Protein AF-A0A7K2XDW1-F1 (afdb_monomer)

Secondary structure (DSSP, 8-state):
-HHHHHHHHHHHHHHHHHH-PPP------------TTSSS-HHHHHHHHHHHHHHHHTT----HHHHHHHHHHHHSS--STTS-S--EEEETTTTEEEEE--SSPPS--------GGGPPP-TTSSPPPPGGG--HHHHHHHHHHHHHHHHHHHHT-HHHHHTT-

Nearest PDB structures (foldseek):
  5was-assembly1_A-2  TM=6.051E-01  e=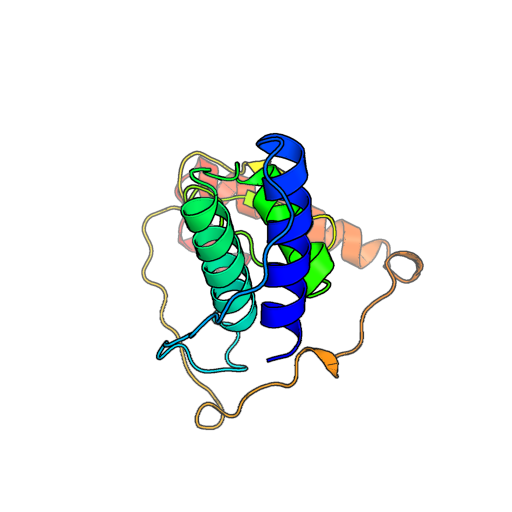1.464E+00  Corynebacterium glutamicum
  5wat-assembly1_B  TM=5.173E-01  e=1.464E+00  Corynebacterium glutamicum

Sequence (165 aa):
RTKAAGAAALAVAECARRTGRPACGGEVRLTGDIPVGLGMGSSTSDVLATLRAVADAYGLRLDPATTARLAVRAETASDPLMLDGRPVLFAQREGRVLETLGPALPPLTVVGCALDGGAPVDTLSLPVRDPEDADEADVRAGERLRALLRRAVATGDARLLGAVA

Radius of gyration: 18.28 Å; Cα contacts (8 Å, |Δi|>4): 185; chains: 1; bounding box: 45×36×48 Å

Foldseek 3Di:
DQLLVQLLQLLLVVLCVVLVNDRDDDDDDDDDDDDAQQPPQPSQVSSLVSSQVNQVVSVHDDQQQRSLQSSCVSPQFHDSPSDDQFDFDDPRNRSDTPDRLDRHAQDDDDDDDCPPVNDGDPPVPDDDDDPVNDDVVNVVVVVVLSVLCSVCRVVSPPPSNVVSD

Structure (mmCIF, N/CA/C/O backbone):
data_AF-A0A7K2XDW1-F1
#
_entry.id   AF-A0A7K2XDW1-F1
#
loop_
_atom_site.group_PDB
_atom_site.id
_atom_site.type_symbol
_atom_site.label_atom_id
_atom_site.label_alt_id
_atom_site.label_comp_id
_atom_site.label_asym_id
_atom_site.label_entity_id
_atom_site.label_seq_id
_atom_site.pdbx_PDB_ins_code
_atom_site.Cartn_x
_atom_site.Cartn_y
_atom_site.Cartn_z
_atom_site.occupancy
_atom_site.B_iso_or_equiv
_atom_site.auth_seq_id
_atom_site.auth_comp_id
_atom_site.auth_asym_id
_atom_site.auth_atom_id
_atom_site.pdbx_PDB_model_num
ATOM 1 N N . ARG A 1 1 ? 5.418 -1.031 17.465 1.00 66.69 1 ARG A N 1
ATOM 2 C CA . ARG A 1 1 ? 4.009 -1.116 16.987 1.00 66.69 1 ARG A CA 1
ATOM 3 C C . ARG A 1 1 ? 3.231 0.200 17.188 1.00 66.69 1 ARG A C 1
ATOM 5 O O . ARG A 1 1 ? 2.021 0.188 17.365 1.00 66.69 1 ARG A O 1
ATOM 12 N N . THR A 1 2 ? 3.898 1.352 17.100 1.00 82.56 2 THR A N 1
ATOM 13 C CA . THR A 1 2 ? 3.284 2.678 17.301 1.00 82.56 2 THR A CA 1
ATOM 14 C C . THR A 1 2 ? 2.354 3.067 16.149 1.00 82.56 2 THR A C 1
ATOM 16 O O . THR A 1 2 ? 1.290 3.628 16.381 1.00 82.56 2 THR A O 1
ATOM 19 N N . LYS A 1 3 ? 2.712 2.685 14.914 1.00 89.44 3 LYS A N 1
ATOM 20 C CA . LYS A 1 3 ? 1.930 2.944 13.694 1.00 89.44 3 LYS A CA 1
ATOM 21 C C . LYS A 1 3 ? 0.527 2.332 13.747 1.00 89.44 3 LYS A C 1
ATOM 23 O O . LYS A 1 3 ? -0.447 3.025 13.490 1.00 89.44 3 LYS A O 1
ATOM 28 N N . ALA A 1 4 ? 0.413 1.066 14.157 1.00 92.31 4 ALA A N 1
ATOM 29 C CA . ALA A 1 4 ? -0.875 0.389 14.319 1.00 92.31 4 ALA A CA 1
ATOM 30 C C . ALA A 1 4 ? -1.750 1.061 15.390 1.00 92.31 4 ALA A C 1
ATOM 32 O O . ALA A 1 4 ? -2.927 1.308 15.158 1.00 92.31 4 ALA A O 1
ATOM 33 N N . ALA A 1 5 ? -1.174 1.443 16.534 1.00 93.25 5 ALA A N 1
ATOM 34 C CA . ALA A 1 5 ? -1.911 2.191 17.554 1.00 93.25 5 ALA A CA 1
ATOM 35 C C . ALA A 1 5 ? -2.405 3.555 17.027 1.00 93.25 5 ALA A C 1
ATOM 37 O O . ALA A 1 5 ? -3.559 3.922 17.246 1.00 93.25 5 ALA A O 1
ATOM 38 N N . GLY A 1 6 ? -1.565 4.273 16.271 1.00 95.50 6 GLY A N 1
ATOM 39 C CA . GLY A 1 6 ? -1.954 5.505 15.581 1.00 95.50 6 GLY A CA 1
ATOM 40 C C . GLY A 1 6 ? -3.082 5.279 14.570 1.00 95.50 6 GLY A C 1
ATOM 41 O O . GLY A 1 6 ? -4.071 6.009 14.575 1.00 95.50 6 GLY A O 1
ATOM 42 N N . ALA A 1 7 ? -2.985 4.224 13.758 1.00 97.31 7 ALA A N 1
ATOM 43 C CA . ALA A 1 7 ? -4.026 3.825 12.816 1.00 97.31 7 ALA A CA 1
ATOM 44 C C . ALA A 1 7 ? -5.352 3.518 13.527 1.00 97.31 7 ALA A C 1
ATOM 46 O O . ALA A 1 7 ? -6.401 3.980 13.082 1.00 97.31 7 ALA A O 1
ATOM 47 N N . ALA A 1 8 ? -5.313 2.808 14.659 1.00 97.44 8 ALA A N 1
ATOM 48 C CA . ALA A 1 8 ? -6.499 2.511 15.454 1.00 97.44 8 ALA A CA 1
ATOM 49 C C . ALA A 1 8 ? -7.179 3.794 15.951 1.00 97.44 8 ALA A C 1
ATOM 51 O O . ALA A 1 8 ? -8.374 3.974 15.732 1.00 97.44 8 ALA A O 1
ATOM 52 N N . ALA A 1 9 ? -6.420 4.719 16.547 1.00 97.06 9 ALA A N 1
ATOM 53 C CA . ALA A 1 9 ? -6.958 5.991 17.030 1.00 97.06 9 ALA A CA 1
ATOM 54 C C . ALA A 1 9 ? -7.592 6.820 15.897 1.00 97.06 9 ALA A C 1
ATOM 56 O O . ALA A 1 9 ? -8.691 7.360 16.046 1.00 97.06 9 ALA A O 1
ATOM 57 N N . LEU A 1 10 ? -6.927 6.874 14.740 1.00 98.00 10 LEU A N 1
ATOM 58 C CA . LEU A 1 10 ? -7.426 7.559 13.549 1.00 98.00 10 LEU A CA 1
ATOM 59 C C . LEU A 1 10 ? -8.709 6.919 13.000 1.00 98.00 10 LEU A C 1
ATOM 61 O O . LEU A 1 10 ? -9.646 7.638 12.647 1.00 98.00 10 LEU A O 1
ATOM 65 N N . ALA A 1 11 ? -8.772 5.587 12.950 1.00 98.00 11 ALA A N 1
ATOM 66 C CA . ALA A 1 11 ? -9.958 4.862 12.508 1.00 98.00 11 ALA A CA 1
ATOM 67 C C . ALA A 1 11 ? -11.129 5.020 13.482 1.00 98.00 11 ALA A C 1
ATOM 69 O O . ALA A 1 11 ? -12.246 5.236 13.021 1.00 98.00 11 ALA A O 1
ATOM 70 N N . VAL A 1 12 ? -10.891 4.976 14.799 1.00 98.25 12 VAL A N 1
ATOM 71 C CA . VAL A 1 12 ? -11.932 5.203 15.815 1.00 98.25 12 VAL A CA 1
ATOM 72 C C . VAL A 1 12 ? -12.543 6.587 15.626 1.00 98.25 12 VAL A C 1
ATOM 74 O O . VAL A 1 12 ? -13.762 6.705 15.530 1.00 98.25 12 VAL A O 1
ATOM 77 N N . ALA A 1 13 ? -11.709 7.625 15.505 1.00 98.06 13 ALA A N 1
ATOM 78 C CA . ALA A 1 13 ? -12.182 8.991 15.303 1.00 98.06 13 ALA A CA 1
ATOM 79 C C . ALA A 1 13 ? -13.019 9.130 14.019 1.00 98.06 13 ALA A C 1
ATOM 81 O O . ALA A 1 13 ? -14.105 9.713 14.043 1.00 98.06 13 ALA A O 1
ATOM 82 N N . GLU A 1 14 ? -12.550 8.565 12.903 1.00 98.12 14 GLU A N 1
ATOM 83 C CA . GLU A 1 14 ? -13.264 8.638 11.625 1.00 98.12 14 GLU A CA 1
ATOM 84 C C . GLU A 1 14 ? -14.575 7.834 11.636 1.00 98.12 14 GLU A C 1
ATOM 86 O O . GLU A 1 14 ? -15.601 8.312 11.145 1.00 98.12 14 GLU A O 1
ATOM 91 N N . CYS A 1 15 ? -14.578 6.634 12.218 1.00 98.06 15 CYS A N 1
ATOM 92 C CA . CYS A 1 15 ? -15.752 5.762 12.247 1.00 98.06 15 CYS A CA 1
ATOM 93 C C . CYS A 1 15 ? -16.817 6.256 13.234 1.00 98.06 15 CYS A C 1
ATOM 95 O O . CYS A 1 15 ? -18.002 6.264 12.892 1.00 98.06 15 CYS A O 1
ATOM 97 N N . ALA A 1 16 ? -16.416 6.738 14.414 1.00 97.88 16 ALA A N 1
ATOM 98 C CA . ALA A 1 16 ? -17.316 7.385 15.369 1.00 97.88 16 ALA A CA 1
ATOM 99 C C . ALA A 1 16 ? -18.027 8.581 14.721 1.00 97.88 16 ALA A C 1
ATOM 101 O O . ALA A 1 16 ? -19.254 8.670 14.737 1.00 97.88 16 ALA A O 1
ATOM 102 N N . ARG A 1 17 ? -17.268 9.442 14.027 1.00 97.56 17 ARG A N 1
ATOM 103 C CA . ARG A 1 17 ? -17.812 10.589 13.290 1.00 97.56 17 ARG A CA 1
ATOM 104 C C . ARG A 1 17 ? -18.807 10.179 12.197 1.00 97.56 17 ARG A C 1
ATOM 106 O O . ARG A 1 17 ? -19.839 10.825 12.058 1.00 97.56 17 ARG A O 1
ATOM 113 N N . ARG A 1 18 ? -18.515 9.133 11.410 1.00 97.38 18 ARG A N 1
ATOM 114 C CA . ARG A 1 18 ? -19.402 8.664 10.321 1.00 97.38 18 ARG A CA 1
ATOM 115 C C . ARG A 1 18 ? -20.674 7.982 10.822 1.00 97.38 18 ARG A C 1
ATOM 117 O O . ARG A 1 18 ? -21.704 8.091 10.169 1.00 97.38 18 ARG A O 1
ATOM 124 N N . THR A 1 19 ? -20.596 7.260 11.938 1.00 97.12 19 THR A N 1
ATOM 125 C CA . THR A 1 19 ? -21.731 6.494 12.483 1.00 97.12 19 THR A CA 1
ATOM 126 C C . THR A 1 19 ? -22.564 7.265 13.504 1.00 97.12 19 THR A C 1
ATOM 128 O O . THR A 1 19 ? -23.658 6.824 13.837 1.00 97.12 19 THR A O 1
ATOM 131 N N . GLY A 1 20 ? -22.046 8.369 14.055 1.00 96.94 20 GLY A N 1
ATOM 132 C CA . GLY A 1 20 ? -22.648 9.059 15.202 1.00 96.94 20 GLY A CA 1
ATOM 133 C C . GLY A 1 20 ? -22.533 8.283 16.522 1.00 96.94 20 GLY A C 1
ATOM 134 O O . GLY A 1 20 ? -23.065 8.720 17.540 1.00 96.94 20 GLY A O 1
ATOM 135 N N . ARG A 1 21 ? -21.845 7.133 16.526 1.00 96.25 21 ARG A N 1
ATOM 136 C CA . ARG A 1 21 ? -21.566 6.347 17.733 1.00 96.25 21 ARG A CA 1
ATOM 137 C C . ARG A 1 21 ? -20.396 6.978 18.496 1.00 96.25 21 ARG A C 1
ATOM 139 O O . ARG A 1 21 ? -19.509 7.557 17.868 1.00 96.25 21 ARG A O 1
ATOM 146 N N . PRO A 1 22 ? -20.337 6.847 19.832 1.00 95.19 22 PRO A N 1
ATOM 147 C CA . PRO A 1 22 ? -19.215 7.366 20.604 1.00 95.19 22 PRO A CA 1
ATOM 148 C C . PRO A 1 22 ? -17.887 6.709 20.197 1.00 95.19 22 PRO A C 1
ATOM 150 O O . PRO A 1 22 ? -17.840 5.547 19.776 1.00 95.19 22 PRO A O 1
ATOM 153 N N . ALA A 1 23 ? -16.792 7.455 20.349 1.00 95.69 23 ALA A N 1
ATOM 154 C CA . ALA A 1 23 ? -15.451 6.890 20.278 1.00 95.69 23 ALA A CA 1
ATOM 155 C C . ALA A 1 23 ? -15.276 5.863 21.409 1.00 95.69 23 ALA A C 1
ATOM 157 O O . ALA A 1 23 ? -15.577 6.163 22.565 1.00 95.69 23 ALA A O 1
ATOM 158 N N . CYS A 1 24 ? -14.801 4.662 21.085 1.00 90.19 24 CYS A N 1
ATOM 159 C CA . CYS A 1 24 ? -14.545 3.612 22.063 1.00 90.19 24 CYS A CA 1
ATOM 160 C C . CYS A 1 24 ? -13.095 3.127 21.994 1.00 90.19 24 CYS A C 1
ATOM 162 O O . CYS A 1 24 ? -12.468 3.129 20.935 1.00 90.19 24 CYS A O 1
ATOM 164 N N . GLY A 1 25 ? -12.567 2.711 23.146 1.00 90.50 25 GLY A N 1
ATOM 165 C CA . GLY A 1 25 ? -11.305 1.981 23.216 1.00 90.50 25 GLY A CA 1
ATOM 166 C C . GLY A 1 25 ? -11.474 0.515 22.811 1.00 90.50 25 GLY A C 1
ATOM 167 O O . GLY A 1 25 ? -12.581 0.046 22.551 1.00 90.50 25 GLY A O 1
ATOM 168 N N . GLY A 1 26 ? -10.365 -0.215 22.789 1.00 89.88 26 GLY A N 1
ATOM 169 C CA . GLY A 1 26 ? -10.349 -1.645 22.508 1.00 89.88 26 GLY A CA 1
ATOM 170 C C . GLY A 1 26 ? -8.928 -2.190 22.447 1.00 89.88 26 GLY A C 1
ATOM 171 O O . GLY A 1 26 ? -7.958 -1.438 22.555 1.00 89.88 26 GLY A O 1
ATOM 172 N N . GLU A 1 27 ? -8.817 -3.500 22.255 1.00 92.50 27 GLU A N 1
ATOM 173 C CA . GLU A 1 27 ? -7.547 -4.183 22.030 1.00 92.50 27 GLU A CA 1
ATOM 174 C C . GLU A 1 27 ? -7.462 -4.635 20.568 1.00 92.50 27 GLU A C 1
ATOM 176 O O . GLU A 1 27 ? -8.371 -5.288 20.056 1.00 92.50 27 GLU A O 1
ATOM 181 N N . VAL A 1 28 ? -6.362 -4.292 19.894 1.00 91.12 28 VAL A N 1
ATOM 182 C CA . VAL A 1 28 ? -6.055 -4.781 18.545 1.00 91.12 28 VAL A CA 1
ATOM 183 C C . VAL A 1 28 ? -4.904 -5.771 18.644 1.00 91.12 28 VAL A C 1
ATOM 185 O O . VAL A 1 28 ? -3.788 -5.410 19.025 1.00 91.12 28 VAL A O 1
ATOM 188 N N . ARG A 1 29 ? -5.164 -7.021 18.256 1.00 92.44 29 ARG A N 1
ATOM 189 C CA . ARG A 1 29 ? -4.150 -8.072 18.177 1.00 92.44 29 ARG A CA 1
ATOM 190 C C . ARG A 1 29 ? -3.777 -8.321 16.721 1.00 92.44 29 ARG A C 1
ATOM 192 O O . ARG A 1 29 ? -4.595 -8.795 15.944 1.00 92.44 29 ARG A O 1
ATOM 199 N N . LEU A 1 30 ? -2.531 -8.011 16.375 1.00 90.00 30 LEU A N 1
ATOM 200 C CA . LEU A 1 30 ? -1.968 -8.277 15.053 1.00 90.00 30 LEU A CA 1
ATOM 201 C C . LEU A 1 30 ? -1.140 -9.561 15.079 1.00 90.00 30 LEU A C 1
ATOM 203 O O . LEU A 1 30 ? -0.264 -9.730 15.936 1.00 90.00 30 LEU A O 1
ATOM 207 N N . THR A 1 31 ? -1.419 -10.433 14.118 1.00 88.69 31 THR A N 1
ATOM 208 C CA . THR A 1 31 ? -0.693 -11.675 13.854 1.00 88.69 31 THR A CA 1
ATOM 209 C C . THR A 1 31 ? -0.425 -11.767 12.358 1.00 88.69 31 THR A C 1
ATOM 211 O O . THR A 1 31 ? -1.349 -11.604 11.565 1.00 88.69 31 THR A O 1
ATOM 214 N N . GLY A 1 32 ? 0.816 -12.046 11.984 1.00 83.44 32 GLY A N 1
ATOM 215 C CA . GLY A 1 32 ? 1.245 -12.184 10.600 1.00 83.44 32 GLY A CA 1
ATOM 216 C C . GLY A 1 32 ? 2.656 -12.752 10.553 1.00 83.44 32 GLY A C 1
ATOM 217 O O . GLY A 1 32 ? 3.391 -12.688 11.539 1.00 83.44 32 GLY A O 1
ATOM 218 N N . ASP A 1 33 ? 3.002 -13.322 9.412 1.00 82.50 33 ASP A N 1
ATOM 219 C CA . ASP A 1 33 ? 4.283 -13.953 9.101 1.00 82.50 33 ASP A CA 1
ATOM 220 C C . ASP A 1 33 ? 5.103 -13.139 8.087 1.00 82.50 33 ASP A C 1
ATOM 222 O O . ASP A 1 33 ? 6.186 -13.564 7.695 1.00 82.50 33 ASP A O 1
ATOM 226 N N . ILE A 1 34 ? 4.620 -11.950 7.694 1.00 79.56 34 ILE A N 1
ATOM 227 C CA . ILE A 1 34 ? 5.308 -11.070 6.744 1.00 79.56 34 ILE A CA 1
ATOM 228 C C . ILE A 1 34 ? 6.591 -10.526 7.392 1.00 79.56 34 ILE A C 1
ATOM 230 O O . ILE A 1 34 ? 6.499 -9.732 8.341 1.00 79.56 34 ILE A O 1
ATOM 234 N N . PRO A 1 35 ? 7.782 -10.871 6.870 1.00 76.62 35 PRO A N 1
ATOM 235 C CA . PRO A 1 35 ? 9.040 -10.394 7.423 1.00 76.62 35 PRO A CA 1
ATOM 236 C C . PRO A 1 35 ? 9.134 -8.864 7.406 1.00 76.62 35 PRO A C 1
ATOM 238 O O . PRO A 1 35 ? 8.784 -8.195 6.429 1.00 76.62 35 PRO A O 1
ATOM 241 N N . VAL A 1 36 ? 9.637 -8.296 8.499 1.00 79.44 36 VAL A N 1
ATOM 242 C CA . VAL A 1 36 ? 9.848 -6.850 8.624 1.00 79.44 36 VAL A CA 1
ATOM 243 C C . VAL A 1 36 ? 11.133 -6.454 7.898 1.00 79.44 36 VAL A C 1
ATOM 245 O O . VAL A 1 36 ? 12.128 -7.164 7.970 1.00 79.44 36 VAL A O 1
ATOM 248 N N . GLY A 1 37 ? 11.123 -5.304 7.218 1.00 75.00 37 GLY A N 1
ATOM 249 C CA . GLY A 1 37 ? 12.332 -4.710 6.634 1.00 75.00 37 GLY A CA 1
ATOM 250 C C . GLY A 1 37 ? 12.793 -5.314 5.303 1.00 75.00 37 GLY A C 1
ATOM 251 O O . GLY A 1 37 ? 13.849 -4.927 4.818 1.00 75.00 37 GLY A O 1
ATOM 252 N N . LEU A 1 38 ? 12.008 -6.210 4.691 1.00 79.06 38 LEU A N 1
ATOM 253 C CA . LEU A 1 38 ? 12.316 -6.823 3.386 1.00 79.06 38 LEU A CA 1
ATOM 254 C C . LEU A 1 38 ? 11.598 -6.170 2.193 1.00 79.06 38 LEU A C 1
ATOM 256 O O . LEU A 1 38 ? 11.527 -6.754 1.117 1.00 79.06 38 LEU A O 1
ATOM 260 N N . GLY A 1 39 ? 10.995 -4.991 2.378 1.00 79.00 39 GLY A N 1
ATOM 261 C CA . GLY A 1 39 ? 10.261 -4.306 1.303 1.00 79.00 39 GLY A CA 1
ATOM 262 C C . GLY A 1 39 ? 8.937 -4.973 0.894 1.00 79.00 39 GLY A C 1
ATOM 263 O O . GLY A 1 39 ? 8.381 -4.635 -0.141 1.00 79.00 39 GLY A O 1
ATOM 264 N N . MET A 1 40 ? 8.403 -5.897 1.701 1.00 81.94 40 MET A N 1
ATOM 265 C CA . MET A 1 40 ? 7.155 -6.630 1.415 1.00 81.94 40 MET A CA 1
ATOM 266 C C . MET A 1 40 ? 5.875 -5.913 1.891 1.00 81.94 40 MET A C 1
ATOM 268 O O . MET A 1 40 ? 4.816 -6.529 1.977 1.00 81.94 40 MET A O 1
ATOM 272 N N . GLY A 1 41 ? 5.958 -4.641 2.290 1.00 84.94 41 GLY A N 1
ATOM 273 C CA . GLY A 1 41 ? 4.795 -3.893 2.785 1.00 84.94 41 GLY A CA 1
ATOM 274 C C . GLY A 1 41 ? 4.228 -4.388 4.125 1.00 84.94 41 GLY A C 1
ATOM 275 O O . GLY A 1 41 ? 3.046 -4.193 4.408 1.00 84.94 41 GLY A O 1
ATOM 276 N N . SER A 1 42 ? 5.051 -5.023 4.974 1.00 88.19 42 SER A N 1
ATOM 277 C CA . SER A 1 42 ? 4.647 -5.519 6.308 1.00 88.19 42 SER A CA 1
ATOM 278 C C . SER A 1 42 ? 4.049 -4.404 7.189 1.00 88.19 42 SER A C 1
ATOM 280 O O . SER A 1 42 ? 2.976 -4.563 7.766 1.00 88.19 42 SER A O 1
ATOM 282 N N . SER A 1 43 ? 4.679 -3.220 7.202 1.00 87.94 43 SER A N 1
ATOM 283 C CA . SER A 1 43 ? 4.200 -2.051 7.964 1.00 87.94 43 SER A CA 1
ATOM 284 C C . SER A 1 43 ? 2.825 -1.574 7.489 1.00 87.94 43 SER A C 1
ATOM 286 O O . SER A 1 43 ? 1.901 -1.446 8.295 1.00 87.94 43 SER A O 1
ATOM 288 N N . THR A 1 44 ? 2.668 -1.371 6.178 1.00 91.62 44 THR A N 1
ATOM 289 C CA . THR A 1 44 ? 1.383 -0.975 5.602 1.00 91.62 44 THR A CA 1
ATOM 290 C C . THR A 1 44 ? 0.324 -2.046 5.842 1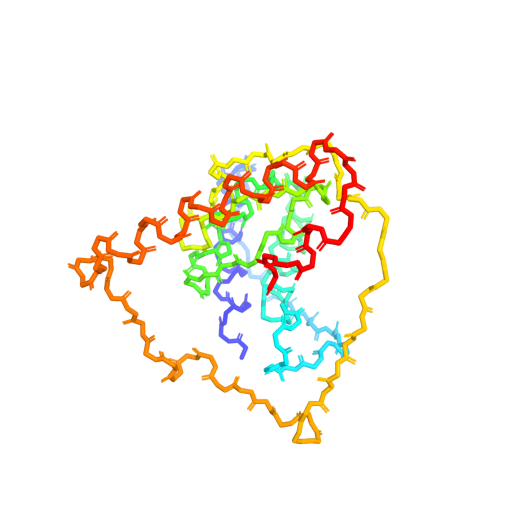.00 91.62 44 THR A C 1
ATOM 292 O O . THR A 1 44 ? -0.806 -1.714 6.184 1.00 91.62 44 THR A O 1
ATOM 295 N N . SER A 1 45 ? 0.673 -3.331 5.762 1.00 92.50 45 SER A N 1
ATOM 296 C CA . SER A 1 45 ? -0.256 -4.431 6.047 1.00 92.50 45 SER A CA 1
ATOM 297 C C .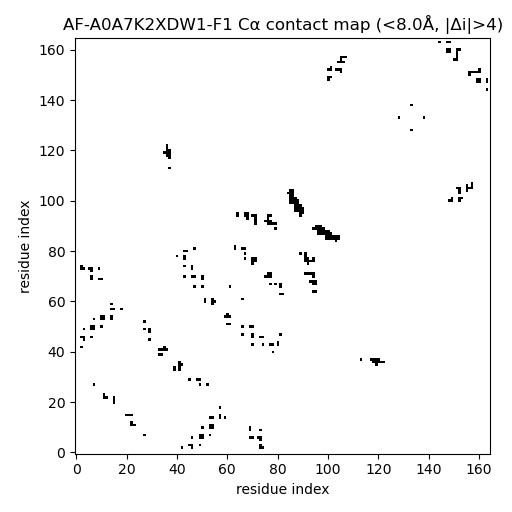 SER A 1 45 ? -0.815 -4.367 7.472 1.00 92.50 45 SER A C 1
ATOM 299 O O . SER A 1 45 ? -2.034 -4.425 7.643 1.00 92.50 45 SER A O 1
ATOM 301 N N . ASP A 1 46 ? 0.036 -4.153 8.481 1.00 93.88 46 ASP A N 1
ATOM 302 C CA . ASP A 1 46 ? -0.377 -3.978 9.882 1.00 93.88 46 ASP A CA 1
ATOM 303 C C . ASP A 1 46 ? -1.317 -2.774 10.065 1.00 93.88 46 ASP A C 1
ATOM 305 O O . ASP A 1 46 ? -2.338 -2.852 10.762 1.00 93.88 46 ASP A O 1
ATOM 309 N N . VAL A 1 47 ? -0.995 -1.650 9.416 1.00 95.88 47 VAL A N 1
ATOM 310 C CA . VAL A 1 47 ? -1.815 -0.431 9.438 1.00 95.88 47 VAL A CA 1
ATOM 311 C C . VAL A 1 47 ? -3.176 -0.694 8.799 1.00 95.88 47 VAL A C 1
ATOM 313 O O . VAL A 1 47 ? -4.205 -0.424 9.417 1.00 95.88 47 VAL A O 1
ATOM 316 N N . LEU A 1 48 ? -3.212 -1.274 7.599 1.00 96.06 48 LEU A N 1
ATOM 317 C CA . LEU A 1 48 ? -4.451 -1.563 6.882 1.00 96.06 48 LEU A CA 1
ATOM 318 C C . LEU A 1 48 ? -5.323 -2.588 7.611 1.00 96.06 48 LEU A C 1
ATOM 320 O O . LEU A 1 48 ? -6.539 -2.401 7.681 1.00 96.06 48 LEU A O 1
ATOM 324 N N . ALA A 1 49 ? -4.725 -3.641 8.174 1.00 95.88 49 ALA A N 1
ATOM 325 C CA . ALA A 1 49 ? -5.430 -4.620 8.997 1.00 95.88 49 ALA A CA 1
ATOM 326 C C . ALA A 1 49 ? -6.084 -3.945 10.209 1.00 95.88 49 ALA A C 1
ATOM 328 O O . ALA A 1 49 ? -7.260 -4.177 10.486 1.00 95.88 49 ALA A O 1
ATOM 329 N N . THR A 1 50 ? -5.362 -3.035 10.865 1.00 97.19 50 THR A N 1
ATOM 330 C CA . THR A 1 50 ? -5.888 -2.267 11.997 1.00 97.19 50 THR A CA 1
ATOM 331 C C . THR A 1 50 ? -7.051 -1.360 11.590 1.00 97.19 50 THR A C 1
ATOM 333 O O . THR A 1 50 ? -8.102 -1.386 12.230 1.00 97.19 50 THR A O 1
ATOM 336 N N . LEU A 1 51 ? -6.900 -0.589 10.505 1.00 97.75 51 LEU A N 1
ATOM 337 C CA . LEU A 1 51 ? -7.964 0.286 9.994 1.00 97.75 51 LEU A CA 1
ATOM 338 C C . LEU A 1 51 ? -9.231 -0.512 9.658 1.00 97.75 51 LEU A C 1
ATOM 340 O O . LEU A 1 51 ? -10.335 -0.087 9.995 1.00 97.75 51 LEU A O 1
ATOM 344 N N . ARG A 1 52 ? -9.070 -1.672 9.008 1.00 97.25 52 ARG A N 1
ATOM 345 C CA . ARG A 1 52 ? -10.174 -2.569 8.640 1.00 97.25 52 ARG A CA 1
ATOM 346 C C . ARG A 1 52 ? -10.862 -3.151 9.874 1.00 97.25 52 ARG A C 1
ATOM 348 O O . ARG A 1 52 ? -12.084 -3.103 9.933 1.00 97.25 52 ARG A O 1
ATOM 355 N N . ALA A 1 53 ? -10.103 -3.629 10.860 1.00 97.19 53 ALA A N 1
ATOM 356 C CA . ALA A 1 53 ? -10.653 -4.197 12.091 1.00 97.19 53 ALA A CA 1
ATOM 357 C C . ALA A 1 53 ? -11.468 -3.171 12.895 1.00 97.19 53 ALA A C 1
ATOM 359 O O . ALA A 1 53 ? -12.568 -3.466 13.355 1.00 97.19 53 ALA A O 1
ATOM 360 N N . VAL A 1 54 ? -10.961 -1.940 13.026 1.00 97.75 54 VAL A N 1
ATOM 361 C CA . VAL A 1 54 ? -11.697 -0.873 13.717 1.00 97.75 54 VAL A CA 1
ATOM 362 C C . VAL A 1 54 ? -12.951 -0.476 12.940 1.00 97.75 54 VAL A C 1
ATOM 364 O O . VAL A 1 54 ? -14.011 -0.332 13.541 1.00 97.75 54 VAL A O 1
ATOM 367 N N . ALA A 1 55 ? -12.865 -0.323 11.616 1.00 97.69 55 ALA A N 1
ATOM 368 C CA . ALA A 1 55 ? -14.035 -0.003 10.802 1.00 97.69 55 ALA A CA 1
ATOM 369 C C . ALA A 1 55 ? -15.132 -1.072 10.926 1.00 97.69 55 ALA A C 1
ATOM 371 O O . ALA A 1 55 ? -16.299 -0.727 11.119 1.00 97.69 55 ALA A O 1
ATOM 372 N N . ASP A 1 56 ? -14.744 -2.348 10.906 1.00 97.25 56 ASP A N 1
ATOM 373 C CA . ASP A 1 56 ? -15.652 -3.484 11.062 1.00 97.25 56 ASP A CA 1
ATOM 374 C C . ASP A 1 56 ? -16.357 -3.484 12.430 1.00 97.25 56 ASP A C 1
ATOM 376 O O . ASP A 1 56 ? -17.578 -3.611 12.492 1.00 97.25 56 ASP A O 1
ATOM 380 N N . ALA A 1 57 ? -15.642 -3.181 13.522 1.00 96.88 57 ALA A N 1
ATOM 381 C CA . ALA A 1 57 ? -16.243 -3.024 14.855 1.00 96.88 57 ALA A CA 1
ATOM 382 C C . ALA A 1 57 ? -17.300 -1.894 14.922 1.00 96.88 57 ALA A C 1
ATOM 384 O O . ALA A 1 57 ? -18.248 -1.933 15.719 1.00 96.88 57 ALA A O 1
ATOM 385 N N . TYR A 1 58 ? -17.169 -0.884 14.057 1.00 96.88 58 TYR A N 1
ATOM 386 C CA . TYR A 1 58 ? -18.163 0.175 13.884 1.00 96.88 58 TYR A CA 1
ATOM 387 C C . TYR A 1 58 ? -19.289 -0.180 12.897 1.00 96.88 58 TYR A C 1
ATOM 389 O O . TYR A 1 58 ? -20.246 0.590 12.788 1.00 96.88 58 TYR A O 1
ATOM 397 N N . GLY A 1 59 ? -19.230 -1.338 12.234 1.00 96.81 59 GLY A N 1
ATOM 398 C CA . GLY A 1 59 ? -20.169 -1.752 11.188 1.00 96.81 59 GLY A CA 1
ATOM 399 C C . GLY A 1 59 ? -19.952 -1.018 9.863 1.00 96.81 59 GLY A C 1
ATOM 400 O O . GLY A 1 59 ? -20.894 -0.835 9.094 1.00 96.81 59 GLY A O 1
ATOM 401 N N . LEU A 1 60 ? -18.731 -0.538 9.611 1.00 97.44 60 LEU A N 1
ATOM 402 C CA . LEU A 1 60 ? -18.362 0.224 8.424 1.00 97.44 60 LEU A CA 1
ATOM 403 C C . LEU A 1 60 ? -17.341 -0.514 7.561 1.00 97.44 60 LEU A C 1
ATOM 405 O O . LEU A 1 60 ? -16.494 -1.264 8.034 1.00 97.44 60 LEU A O 1
ATOM 409 N N . ARG A 1 61 ? -17.351 -0.182 6.269 1.00 97.19 61 ARG A N 1
ATOM 410 C CA . ARG A 1 61 ? -16.250 -0.464 5.346 1.00 97.19 61 ARG A CA 1
ATOM 411 C C . ARG A 1 61 ? -15.702 0.858 4.832 1.00 97.19 61 ARG A C 1
ATOM 413 O O . ARG A 1 61 ? -16.439 1.642 4.239 1.00 97.19 61 ARG A O 1
ATOM 420 N N . LEU A 1 62 ? -14.422 1.114 5.081 1.00 97.00 62 LEU A N 1
ATOM 421 C CA . LEU A 1 62 ? -13.757 2.304 4.557 1.00 97.00 62 LEU A CA 1
ATOM 422 C C . LEU A 1 62 ? -13.468 2.120 3.067 1.00 97.00 62 LEU A C 1
ATOM 424 O O . LEU A 1 62 ? -13.011 1.060 2.640 1.00 97.00 62 LEU A O 1
ATOM 428 N N . ASP A 1 63 ? -13.742 3.161 2.287 1.00 95.88 63 ASP A N 1
ATOM 429 C CA . ASP A 1 63 ? -13.352 3.215 0.883 1.00 95.88 63 ASP A CA 1
ATOM 430 C C . ASP A 1 63 ? -11.818 3.326 0.745 1.00 95.88 63 ASP A C 1
ATOM 432 O O . ASP A 1 63 ? -11.163 3.883 1.638 1.00 95.88 63 ASP A O 1
ATOM 436 N N . PRO A 1 64 ? -11.227 2.853 -0.371 1.00 95.44 64 PRO A N 1
ATOM 437 C CA . PRO A 1 64 ? -9.776 2.841 -0.550 1.00 95.44 64 PRO A CA 1
ATOM 438 C C . PRO A 1 64 ? -9.110 4.211 -0.390 1.00 95.44 64 PRO A C 1
ATOM 440 O O . PRO A 1 64 ? -8.024 4.299 0.178 1.00 95.44 64 PRO A O 1
ATOM 443 N N . ALA A 1 65 ? -9.764 5.293 -0.826 1.00 94.81 65 ALA A N 1
ATOM 444 C CA . ALA A 1 65 ? -9.217 6.642 -0.703 1.00 94.81 65 ALA A CA 1
ATOM 445 C C . ALA A 1 65 ? -9.151 7.093 0.765 1.00 94.81 65 ALA A C 1
ATOM 447 O O . ALA A 1 65 ? -8.163 7.684 1.198 1.00 94.81 65 ALA A O 1
ATOM 448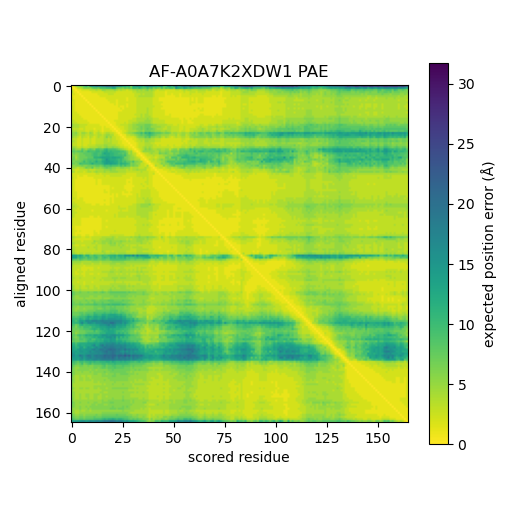 N N . THR A 1 66 ? -10.184 6.809 1.559 1.00 96.81 66 THR A N 1
ATOM 449 C CA . THR A 1 66 ? -10.170 7.060 3.005 1.00 96.81 66 THR A CA 1
ATOM 450 C C . THR A 1 66 ? -9.114 6.214 3.693 1.00 96.81 66 THR A C 1
ATOM 452 O O . THR A 1 66 ? -8.329 6.749 4.476 1.00 96.81 66 THR A O 1
ATOM 455 N N . THR A 1 67 ? -9.052 4.924 3.376 1.00 97.44 67 THR A N 1
ATOM 456 C CA . THR A 1 67 ? -8.042 4.017 3.920 1.00 97.44 67 THR A CA 1
ATOM 457 C C . THR A 1 67 ? -6.624 4.513 3.631 1.00 97.44 67 THR A C 1
ATOM 459 O O . THR A 1 67 ? -5.817 4.583 4.554 1.00 97.44 67 THR A O 1
ATOM 462 N N . ALA A 1 68 ? -6.346 4.946 2.399 1.00 96.50 68 ALA A N 1
ATOM 463 C CA . ALA A 1 68 ? -5.061 5.514 2.001 1.00 96.50 68 ALA A CA 1
ATOM 464 C C . ALA A 1 68 ? -4.683 6.753 2.823 1.00 96.50 68 ALA A C 1
ATOM 466 O O . ALA A 1 68 ? -3.592 6.813 3.386 1.00 96.50 68 ALA A O 1
ATOM 467 N N . ARG A 1 69 ? -5.603 7.719 2.960 1.00 96.50 69 ARG A N 1
ATOM 468 C CA . ARG A 1 69 ? -5.358 8.936 3.753 1.00 96.50 69 ARG A CA 1
ATOM 469 C C . ARG A 1 69 ? -5.080 8.628 5.223 1.00 96.50 69 ARG A C 1
ATOM 471 O O . ARG A 1 69 ? -4.211 9.255 5.822 1.00 96.50 69 ARG A O 1
ATOM 478 N N . LEU A 1 70 ? -5.821 7.696 5.825 1.00 97.44 70 LEU A N 1
ATOM 479 C CA . LEU A 1 70 ? -5.598 7.315 7.223 1.00 97.44 70 LEU A CA 1
ATOM 480 C C . LEU A 1 70 ? -4.274 6.565 7.402 1.00 97.44 70 LEU A C 1
ATOM 482 O O . LEU A 1 70 ? -3.575 6.825 8.377 1.00 97.44 70 LEU A O 1
ATOM 486 N N . ALA A 1 71 ? -3.909 5.692 6.459 1.00 96.88 71 ALA A N 1
ATOM 487 C CA . ALA A 1 71 ? -2.644 4.967 6.496 1.00 96.88 71 ALA A CA 1
ATOM 488 C C . ALA A 1 71 ? -1.446 5.922 6.411 1.00 96.88 71 ALA A C 1
ATOM 490 O O . ALA A 1 71 ? -0.583 5.905 7.284 1.00 96.88 71 ALA A O 1
ATOM 491 N N . VAL A 1 72 ? -1.457 6.854 5.452 1.00 96.00 72 VAL A N 1
ATOM 492 C CA . VAL A 1 72 ? -0.429 7.903 5.338 1.00 96.00 72 VAL A CA 1
ATOM 493 C C . VAL A 1 72 ? -0.313 8.724 6.620 1.00 96.00 72 VAL A C 1
ATOM 495 O O . VAL A 1 72 ? 0.789 8.986 7.087 1.00 96.00 72 VAL A O 1
ATOM 498 N N . ARG A 1 73 ? -1.433 9.089 7.252 1.00 96.00 73 ARG A N 1
ATOM 499 C CA . ARG A 1 73 ? -1.400 9.803 8.539 1.00 96.00 73 ARG A CA 1
ATOM 500 C C . ARG A 1 73 ? -0.833 8.965 9.689 1.00 96.00 73 ARG A C 1
ATOM 502 O O . ARG A 1 73 ? -0.314 9.543 10.638 1.00 96.00 73 ARG A O 1
ATOM 509 N N . ALA A 1 74 ? -0.959 7.641 9.634 1.00 95.12 74 ALA A N 1
ATOM 510 C CA . ALA A 1 74 ? -0.477 6.737 10.675 1.00 95.12 74 ALA A CA 1
ATOM 511 C C . ALA A 1 74 ? 1.013 6.386 10.531 1.00 95.12 74 ALA A C 1
ATOM 513 O O . ALA A 1 74 ? 1.680 6.141 11.537 1.00 95.12 74 ALA A O 1
ATOM 514 N N . GLU A 1 75 ? 1.532 6.323 9.301 1.00 91.69 75 GLU A N 1
ATOM 515 C CA . GLU A 1 75 ? 2.892 5.838 9.030 1.00 91.69 75 GLU A CA 1
ATOM 516 C C . GLU A 1 75 ? 3.713 6.665 8.029 1.00 91.69 75 GLU A C 1
ATOM 518 O O . GLU A 1 75 ? 4.771 6.213 7.593 1.00 91.69 75 GLU A O 1
ATOM 523 N N . THR A 1 76 ? 3.270 7.884 7.711 1.00 90.12 76 THR A N 1
ATOM 524 C CA . THR A 1 76 ? 3.910 8.873 6.816 1.00 90.12 76 THR A CA 1
ATOM 525 C C . THR A 1 76 ? 3.874 8.517 5.328 1.00 90.12 76 THR A C 1
ATOM 527 O O . THR A 1 76 ? 3.721 9.403 4.489 1.00 90.12 76 THR A O 1
ATOM 530 N N . ALA A 1 77 ? 4.001 7.240 4.983 1.00 89.94 77 ALA A N 1
ATOM 531 C CA . ALA A 1 77 ? 3.875 6.735 3.624 1.00 89.94 77 ALA A CA 1
ATOM 532 C C . ALA A 1 77 ? 3.211 5.357 3.646 1.00 89.94 77 ALA A C 1
ATOM 534 O O . ALA A 1 77 ? 3.485 4.573 4.547 1.00 89.94 77 ALA A O 1
ATOM 535 N N . SER A 1 78 ? 2.361 5.072 2.662 1.00 92.56 78 SER A N 1
ATOM 536 C CA . SER A 1 78 ? 1.617 3.812 2.571 1.00 92.56 78 SER A CA 1
ATOM 537 C C . SER A 1 78 ? 1.818 3.171 1.207 1.00 92.56 78 SER A C 1
ATOM 539 O O . SER A 1 78 ? 1.733 3.853 0.189 1.00 92.56 78 SER A O 1
ATOM 541 N N . ASP A 1 79 ? 1.962 1.852 1.174 1.00 92.94 79 ASP A N 1
ATOM 542 C CA . ASP A 1 79 ? 1.842 1.090 -0.069 1.00 92.94 79 ASP A CA 1
ATOM 543 C C . ASP A 1 79 ? 0.371 1.036 -0.532 1.00 92.94 79 ASP A C 1
ATOM 545 O O . ASP A 1 79 ? -0.541 1.056 0.306 1.00 92.94 79 ASP A O 1
ATOM 549 N N . PRO A 1 80 ? 0.086 0.934 -1.844 1.00 93.25 80 PRO A N 1
ATOM 550 C CA . PRO A 1 80 ? -1.275 0.941 -2.389 1.00 93.25 80 PRO A CA 1
ATOM 551 C C . PRO A 1 80 ? -2.048 -0.384 -2.196 1.00 93.25 80 PRO A C 1
ATOM 553 O O . PRO A 1 80 ? -2.910 -0.731 -3.002 1.00 93.25 80 PRO A O 1
ATOM 556 N N . LEU A 1 81 ? -1.790 -1.131 -1.116 1.00 93.06 81 LEU A N 1
ATOM 557 C CA . LEU A 1 81 ? -2.386 -2.453 -0.835 1.00 93.06 81 LEU A CA 1
ATOM 558 C C . LEU A 1 81 ? -3.901 -2.410 -0.540 1.00 93.06 81 LEU A C 1
ATOM 560 O O . LEU A 1 81 ? -4.551 -3.443 -0.367 1.00 93.06 81 LEU A O 1
ATOM 564 N N . MET A 1 82 ? -4.477 -1.212 -0.435 1.00 93.88 82 MET A N 1
ATOM 565 C CA . MET A 1 82 ? -5.918 -0.992 -0.311 1.00 93.88 82 MET A CA 1
ATOM 566 C C . MET A 1 82 ? -6.645 -0.915 -1.665 1.00 93.88 82 MET A C 1
ATOM 568 O O . MET A 1 82 ? -7.871 -0.842 -1.660 1.00 93.88 82 MET A O 1
ATOM 572 N N . LEU A 1 83 ? -5.918 -0.891 -2.790 1.00 92.56 83 LEU A N 1
ATOM 573 C CA . LEU A 1 83 ? -6.470 -0.787 -4.145 1.00 92.56 83 LEU A CA 1
ATOM 574 C C . LEU A 1 83 ? -6.674 -2.168 -4.795 1.00 92.56 83 LEU A C 1
ATOM 576 O O . LEU A 1 83 ? -5.994 -3.136 -4.464 1.00 92.56 83 LEU A O 1
ATOM 580 N N . ASP A 1 84 ? -7.578 -2.236 -5.776 1.00 78.88 84 ASP A N 1
ATOM 581 C CA . ASP A 1 84 ? -8.091 -3.480 -6.378 1.00 78.88 84 ASP A CA 1
ATOM 582 C C . ASP A 1 84 ? -7.148 -4.130 -7.419 1.00 78.88 84 ASP A C 1
ATOM 584 O O . ASP A 1 84 ? -7.561 -4.460 -8.531 1.00 78.88 84 ASP A O 1
ATOM 588 N N . GLY A 1 85 ? -5.859 -4.280 -7.097 1.00 79.69 85 GLY A N 1
ATOM 589 C CA . GLY A 1 85 ? -4.868 -5.011 -7.911 1.00 79.69 85 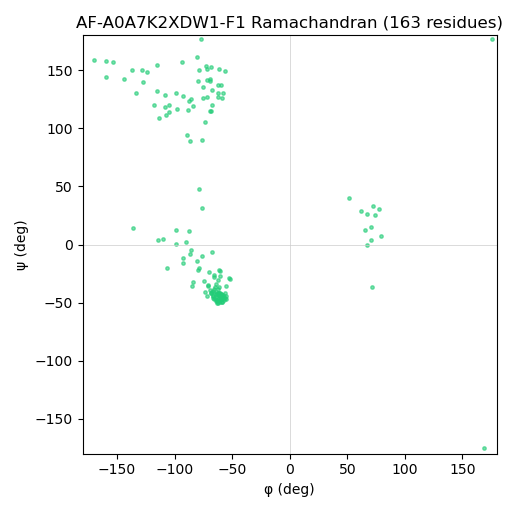GLY A CA 1
ATOM 590 C C . GLY A 1 85 ? -4.519 -4.390 -9.272 1.00 79.69 85 GLY A C 1
ATOM 591 O O . GLY A 1 85 ? -3.688 -4.928 -10.003 1.00 79.69 85 GLY A O 1
ATOM 592 N N . ARG A 1 86 ? -5.130 -3.255 -9.629 1.00 90.50 86 ARG A N 1
ATOM 593 C CA . ARG A 1 86 ? -4.818 -2.525 -10.862 1.00 90.50 86 ARG A CA 1
ATOM 594 C C . ARG A 1 86 ? -3.419 -1.904 -10.777 1.00 90.50 86 ARG A C 1
ATOM 596 O O . ARG A 1 86 ? -3.067 -1.366 -9.726 1.00 90.50 86 ARG A O 1
ATOM 603 N N . PRO A 1 87 ? -2.648 -1.886 -11.878 1.00 93.50 87 PRO A N 1
ATOM 604 C CA . PRO A 1 87 ? -1.385 -1.168 -11.913 1.00 93.50 87 PRO A CA 1
ATOM 605 C C . PRO A 1 87 ? -1.633 0.341 -11.838 1.00 93.50 87 PRO A C 1
ATOM 607 O O . PRO A 1 87 ? -2.293 0.925 -12.705 1.00 93.50 87 PRO A O 1
ATOM 610 N N . VAL A 1 88 ? -1.094 0.978 -10.802 1.00 95.25 88 VAL A N 1
ATOM 611 C CA . VAL A 1 88 ? -1.247 2.413 -10.554 1.00 95.25 88 VAL A CA 1
ATOM 612 C C . VAL A 1 88 ? 0.100 3.089 -10.344 1.00 95.25 88 VAL A C 1
ATOM 614 O O . VAL A 1 88 ? 1.026 2.500 -9.794 1.00 95.25 88 VAL A O 1
ATOM 617 N N . LEU A 1 89 ? 0.171 4.364 -10.715 1.00 95.38 89 LEU A N 1
ATOM 618 C CA . LEU A 1 89 ? 1.146 5.289 -10.156 1.00 95.38 89 LEU A CA 1
ATOM 619 C C . LEU A 1 89 ? 0.526 5.9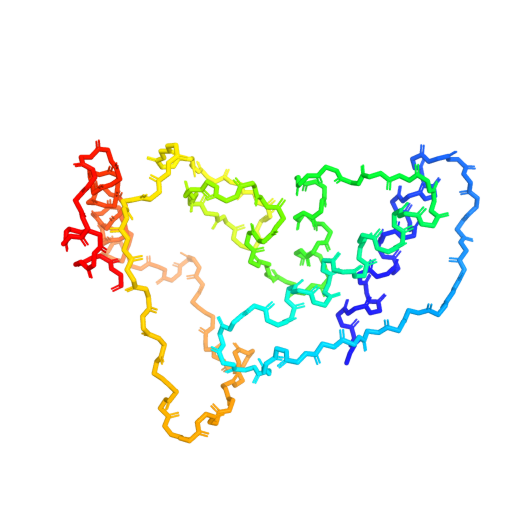04 -8.897 1.00 95.38 89 LEU A C 1
ATOM 621 O O . LEU A 1 89 ? -0.499 6.588 -8.977 1.00 95.38 89 LEU A O 1
ATOM 625 N N . PHE A 1 90 ? 1.121 5.644 -7.737 1.00 95.44 90 PHE A N 1
ATOM 626 C CA . PHE A 1 90 ? 0.588 6.049 -6.438 1.00 95.44 90 PHE A CA 1
ATOM 627 C C . PHE A 1 90 ? 1.510 7.063 -5.763 1.00 95.44 90 PHE A C 1
ATOM 629 O O . PHE A 1 90 ? 2.713 6.845 -5.688 1.00 95.44 90 PHE A O 1
ATOM 636 N N . ALA A 1 91 ? 0.948 8.158 -5.250 1.00 94.38 91 ALA A 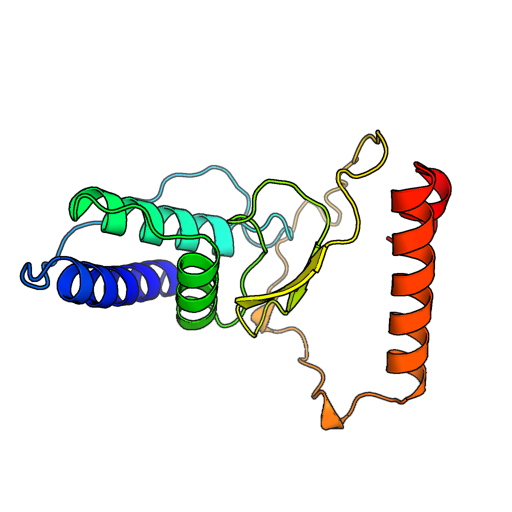N 1
ATOM 637 C CA . ALA A 1 91 ? 1.687 9.107 -4.427 1.00 94.38 91 ALA A CA 1
ATOM 638 C C . ALA A 1 91 ? 1.651 8.636 -2.968 1.00 94.38 91 ALA A C 1
ATOM 640 O O . ALA A 1 91 ? 0.752 9.008 -2.207 1.00 94.38 91 ALA A O 1
ATOM 641 N N . GLN A 1 92 ? 2.620 7.805 -2.570 1.00 92.81 92 GLN A N 1
ATOM 642 C CA . GLN A 1 92 ? 2.604 7.099 -1.281 1.00 92.81 92 GLN A CA 1
ATOM 643 C C . GLN A 1 92 ? 2.583 8.005 -0.048 1.00 92.81 92 GLN A C 1
ATOM 645 O O . GLN A 1 92 ? 2.124 7.569 1.001 1.00 92.81 92 GLN A O 1
ATOM 650 N N . ARG A 1 93 ? 3.032 9.261 -0.167 1.00 92.44 93 ARG A N 1
ATOM 651 C CA . ARG A 1 93 ? 3.007 10.270 0.912 1.00 92.44 93 ARG A CA 1
ATOM 652 C C . ARG A 1 93 ? 1.761 11.158 0.903 1.00 92.44 93 ARG A C 1
ATOM 654 O O . ARG A 1 93 ? 1.523 11.885 1.858 1.00 92.44 93 ARG A O 1
ATOM 661 N N . GLU A 1 94 ? 0.972 11.109 -0.165 1.00 93.62 94 GLU A N 1
ATOM 662 C CA . GLU A 1 94 ? -0.276 11.871 -0.301 1.00 93.62 94 GLU A CA 1
ATOM 663 C C . GLU A 1 94 ? -1.510 10.970 -0.154 1.00 93.62 94 GLU A C 1
ATOM 665 O O . GLU A 1 94 ? -2.609 11.446 0.127 1.00 93.62 94 GLU A O 1
ATOM 670 N N . GLY A 1 95 ? -1.346 9.658 -0.338 1.00 94.94 95 GLY A N 1
ATOM 671 C CA . GLY A 1 95 ? -2.428 8.689 -0.209 1.00 94.94 95 GLY A CA 1
ATOM 672 C C . GLY A 1 95 ? -3.423 8.760 -1.367 1.00 94.94 95 GLY A C 1
ATOM 673 O O . GLY A 1 95 ? -4.619 8.554 -1.157 1.00 94.94 95 GLY A O 1
ATOM 674 N N . ARG A 1 96 ? -2.956 9.080 -2.582 1.00 94.94 96 ARG A N 1
ATOM 675 C CA . ARG A 1 96 ? -3.805 9.178 -3.778 1.00 94.94 96 ARG A CA 1
ATOM 676 C C . ARG A 1 96 ? -3.172 8.545 -5.010 1.00 94.94 96 ARG A C 1
ATOM 678 O O . ARG A 1 96 ? -1.955 8.545 -5.189 1.00 94.94 96 ARG A O 1
ATOM 685 N N . VAL A 1 97 ? -4.034 8.051 -5.889 1.00 95.31 97 VAL A N 1
ATOM 686 C CA . VAL A 1 97 ? -3.654 7.571 -7.219 1.00 95.31 97 VAL A CA 1
ATOM 687 C C . VAL A 1 97 ? -3.382 8.777 -8.116 1.00 95.31 97 VAL A C 1
ATOM 689 O O . VAL A 1 97 ? -4.228 9.662 -8.241 1.00 95.31 97 VAL A O 1
ATOM 692 N N . LEU A 1 98 ? -2.199 8.813 -8.729 1.00 95.19 98 LEU A N 1
ATOM 693 C CA . LEU A 1 98 ? -1.834 9.791 -9.755 1.00 95.19 98 LEU A CA 1
ATOM 694 C C . LEU A 1 98 ? -2.314 9.342 -11.134 1.00 95.19 98 LEU A C 1
ATOM 696 O O . LEU A 1 98 ? -2.699 10.163 -11.961 1.00 95.19 98 LEU A O 1
ATOM 700 N N . GLU A 1 99 ? -2.280 8.033 -11.380 1.00 95.50 99 GLU A N 1
ATOM 701 C CA . GLU A 1 99 ? -2.660 7.438 -12.654 1.00 95.50 99 GLU A CA 1
ATOM 702 C C . GLU A 1 99 ? -3.002 5.954 -12.498 1.00 95.50 99 GLU A C 1
ATOM 704 O O . GLU A 1 99 ? -2.356 5.239 -11.736 1.00 95.50 99 GLU A O 1
ATOM 709 N N . THR A 1 100 ? -3.985 5.477 -13.265 1.00 95.44 100 THR A N 1
ATOM 710 C CA . THR A 1 100 ? -4.188 4.042 -13.519 1.00 95.44 100 THR A CA 1
ATOM 711 C C . THR A 1 100 ? -3.550 3.701 -14.861 1.00 95.44 100 THR A C 1
ATOM 713 O O . THR A 1 100 ? -3.974 4.230 -15.884 1.00 95.44 100 THR A O 1
ATOM 716 N N . LEU A 1 101 ? -2.526 2.846 -14.858 1.00 94.75 101 LEU A N 1
ATOM 717 C CA . LEU A 1 101 ? -1.676 2.588 -16.031 1.00 94.75 101 LEU A CA 1
ATOM 718 C C . LEU A 1 101 ? -2.331 1.648 -17.053 1.00 94.75 101 LEU A C 1
ATOM 720 O O . LEU A 1 101 ? -1.935 1.615 -18.214 1.00 94.75 101 LEU A O 1
ATOM 724 N N . GLY A 1 102 ? -3.328 0.879 -16.623 1.00 93.00 102 GLY A N 1
ATOM 725 C CA . GLY A 1 102 ? -4.081 -0.040 -17.464 1.00 93.00 102 GLY A CA 1
ATOM 726 C C . GLY A 1 102 ? -4.970 -0.967 -16.636 1.00 93.00 102 GLY A C 1
ATOM 727 O O . GLY A 1 102 ? -5.063 -0.809 -15.416 1.00 93.00 102 GLY A O 1
ATOM 728 N N . PRO A 1 103 ? -5.651 -1.928 -17.278 1.00 91.88 103 PRO A N 1
ATOM 729 C CA . PRO A 1 103 ? -6.553 -2.845 -16.585 1.00 91.88 103 PRO A CA 1
ATOM 730 C C . PRO A 1 103 ? -5.815 -3.923 -15.774 1.00 91.88 103 PRO A C 1
ATOM 732 O O . PRO A 1 103 ? -6.332 -4.348 -14.745 1.00 91.88 103 PRO A O 1
ATOM 735 N N . ALA A 1 104 ? -4.628 -4.353 -16.218 1.00 93.56 104 ALA A N 1
ATOM 736 C CA . ALA A 1 104 ? -3.813 -5.390 -15.583 1.00 93.56 104 ALA A CA 1
ATOM 737 C C . ALA A 1 104 ? -2.343 -5.286 -16.031 1.00 93.56 104 ALA A C 1
ATOM 739 O O . ALA A 1 104 ? -2.063 -4.722 -17.088 1.00 93.56 104 ALA A O 1
ATOM 740 N N . LEU A 1 105 ? -1.413 -5.837 -15.245 1.00 93.50 105 LEU A N 1
ATOM 741 C CA . LEU A 1 105 ? -0.030 -6.059 -15.687 1.00 93.50 105 LEU A CA 1
ATOM 742 C C . LEU A 1 105 ? 0.020 -7.228 -16.694 1.00 93.50 105 LEU A C 1
ATOM 744 O O . LEU A 1 105 ? -0.832 -8.119 -16.617 1.00 93.50 105 LEU A O 1
ATOM 748 N N . PRO A 1 106 ? 1.007 -7.273 -17.611 1.00 94.31 106 PRO A N 1
ATOM 749 C CA . PRO A 1 106 ? 1.268 -8.475 -18.399 1.00 94.31 106 PRO A CA 1
ATOM 750 C C . PRO A 1 106 ? 1.530 -9.693 -17.492 1.00 94.31 106 PRO A C 1
ATOM 752 O O . PRO A 1 106 ? 2.073 -9.525 -16.399 1.00 94.31 106 PRO A O 1
ATOM 755 N N . PRO A 1 107 ? 1.190 -10.923 -17.922 1.00 92.69 107 PRO A N 1
ATOM 756 C CA . PRO A 1 107 ? 1.515 -12.128 -17.164 1.00 92.69 107 PRO A CA 1
ATOM 757 C C . PRO A 1 107 ? 3.028 -12.254 -16.953 1.00 92.69 107 PRO A C 1
ATOM 759 O O . PRO A 1 107 ? 3.799 -12.215 -17.912 1.00 92.69 107 PRO A O 1
ATOM 762 N N . LEU A 1 108 ? 3.452 -12.410 -15.701 1.00 92.56 108 LEU A N 1
ATOM 763 C CA . LEU A 1 108 ? 4.859 -12.524 -15.324 1.00 92.56 108 LEU A CA 1
ATOM 764 C C . LEU A 1 108 ? 5.017 -13.315 -14.024 1.00 92.56 108 LEU A C 1
ATOM 766 O O . LEU A 1 108 ? 4.106 -13.365 -13.198 1.00 92.56 108 LEU A O 1
ATOM 770 N N . THR A 1 109 ? 6.201 -13.889 -13.837 1.00 93.44 109 THR A N 1
ATOM 771 C CA . THR A 1 109 ? 6.607 -14.524 -12.581 1.00 93.44 109 THR A CA 1
ATOM 772 C C . THR A 1 109 ? 7.580 -13.599 -11.865 1.00 93.44 109 THR A C 1
ATOM 774 O O . THR A 1 109 ? 8.642 -13.291 -12.403 1.00 93.44 109 THR A O 1
ATOM 777 N N . VAL A 1 110 ? 7.233 -13.164 -10.652 1.00 89.69 110 VAL A N 1
ATOM 778 C CA . VAL A 1 110 ? 8.143 -12.401 -9.788 1.00 89.69 110 VAL A CA 1
ATOM 779 C C . VAL A 1 110 ? 8.975 -13.382 -8.971 1.00 89.69 110 VAL A C 1
ATOM 781 O O . VAL A 1 110 ? 8.423 -14.210 -8.249 1.00 89.69 110 VAL A O 1
ATOM 784 N N . VAL A 1 111 ? 10.299 -13.281 -9.071 1.00 90.44 111 VAL A N 1
ATOM 785 C CA . VA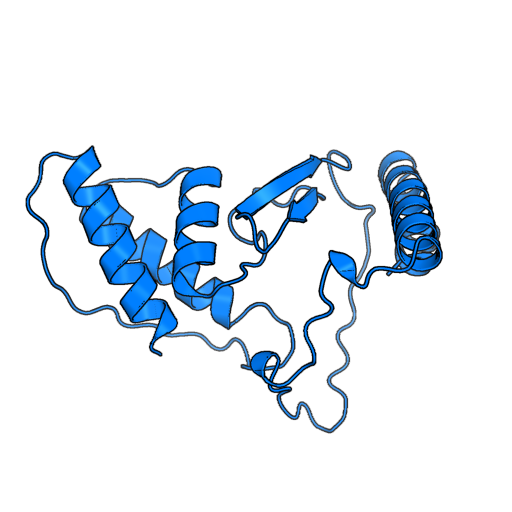L A 1 111 ? 11.235 -14.060 -8.252 1.00 90.44 111 VAL A CA 1
ATOM 786 C C . VAL A 1 111 ? 11.869 -13.120 -7.234 1.00 90.44 111 VAL A C 1
ATOM 788 O O . VAL A 1 111 ? 12.616 -12.217 -7.600 1.00 90.44 111 VAL A O 1
ATOM 791 N N . GLY A 1 112 ? 11.542 -13.314 -5.957 1.00 86.25 112 GLY A N 1
ATOM 792 C CA . GLY A 1 112 ? 12.156 -12.575 -4.857 1.00 86.25 112 GLY A CA 1
ATOM 793 C C . GLY A 1 112 ? 13.450 -13.246 -4.405 1.00 86.25 112 GLY A C 1
ATOM 794 O O . GLY A 1 112 ? 13.439 -14.422 -4.046 1.00 86.25 112 GLY A O 1
ATOM 795 N N . CYS A 1 113 ? 14.549 -12.493 -4.383 1.00 86.44 113 CYS A N 1
ATOM 796 C CA . CYS A 1 113 ? 15.837 -12.954 -3.871 1.00 86.44 113 CYS A CA 1
ATOM 797 C C . CYS A 1 113 ? 16.187 -12.167 -2.605 1.00 86.44 113 CYS A C 1
ATOM 799 O O . CYS A 1 113 ? 16.516 -10.985 -2.684 1.00 86.44 113 CYS A O 1
ATOM 801 N N . ALA A 1 114 ? 16.128 -12.815 -1.441 1.00 83.12 114 ALA A N 1
ATOM 802 C CA . ALA A 1 114 ? 16.630 -12.223 -0.206 1.00 83.12 114 ALA A CA 1
ATOM 803 C C . ALA A 1 114 ? 18.165 -12.241 -0.233 1.00 83.12 114 ALA A C 1
ATOM 805 O O . ALA A 1 114 ? 18.789 -13.294 -0.102 1.00 83.12 114 ALA A O 1
ATOM 806 N N . LEU A 1 115 ? 18.764 -11.073 -0.450 1.00 82.00 115 LEU A N 1
ATOM 807 C CA . LEU A 1 115 ? 20.209 -10.887 -0.353 1.00 82.00 115 LEU A CA 1
ATOM 808 C C . LEU A 1 115 ? 20.616 -10.729 1.119 1.00 82.00 115 LEU A C 1
ATOM 810 O O . LEU A 1 115 ? 19.771 -10.469 1.975 1.00 82.00 115 LEU A O 1
ATOM 814 N N . ASP A 1 116 ? 21.902 -10.927 1.412 1.00 82.94 116 ASP A N 1
ATOM 815 C CA . ASP A 1 116 ? 22.473 -10.770 2.761 1.00 82.94 116 ASP A CA 1
ATOM 816 C C . ASP A 1 116 ? 21.716 -11.552 3.857 1.00 82.94 116 ASP A C 1
ATOM 818 O O . ASP A 1 11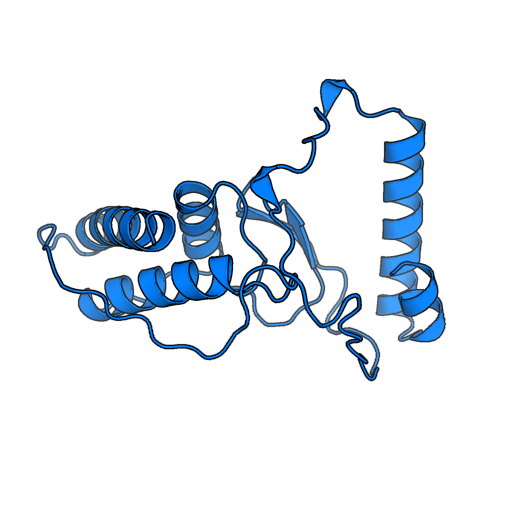6 ? 21.425 -11.061 4.945 1.00 82.94 116 ASP A O 1
ATOM 822 N N . GLY A 1 117 ? 21.285 -12.775 3.524 1.00 80.19 117 GLY A N 1
ATOM 823 C CA . GLY A 1 117 ? 20.542 -13.641 4.444 1.00 80.19 117 GLY A CA 1
ATOM 824 C C . GLY A 1 117 ? 19.160 -13.117 4.858 1.00 80.19 117 GLY A C 1
ATOM 825 O O . GLY A 1 117 ? 18.577 -13.653 5.797 1.00 80.19 117 GLY A O 1
ATOM 826 N N . GLY A 1 118 ? 18.628 -12.091 4.182 1.00 80.00 118 GLY A N 1
ATOM 827 C CA . GLY A 1 118 ? 17.372 -11.447 4.567 1.00 80.00 118 GLY A CA 1
ATOM 828 C C . GLY A 1 118 ? 17.523 -10.486 5.746 1.00 80.00 118 GLY A C 1
ATOM 829 O O . GLY A 1 118 ? 16.585 -10.330 6.530 1.00 80.00 118 GLY A O 1
ATOM 830 N N . ALA A 1 119 ? 18.690 -9.853 5.897 1.00 82.94 119 ALA A N 1
ATOM 831 C CA . ALA A 1 119 ? 18.864 -8.776 6.861 1.00 82.94 119 ALA A CA 1
ATOM 832 C C . ALA A 1 119 ? 17.866 -7.627 6.578 1.00 82.94 119 ALA A C 1
ATOM 834 O O . ALA A 1 119 ? 17.737 -7.187 5.431 1.00 82.94 119 ALA A O 1
ATOM 835 N N . PRO A 1 120 ? 17.131 -7.137 7.593 1.00 83.19 120 PRO A N 1
ATOM 836 C CA . PRO A 1 120 ? 16.150 -6.079 7.401 1.00 83.19 120 PRO A CA 1
ATOM 837 C C . PRO A 1 120 ? 16.830 -4.732 7.137 1.00 83.19 120 PRO A C 1
ATOM 839 O O . PRO A 1 120 ? 17.807 -4.377 7.795 1.00 83.19 120 PRO A O 1
ATOM 842 N N . VAL A 1 121 ? 16.257 -3.938 6.233 1.00 82.94 121 VAL A N 1
ATOM 843 C CA . VAL A 1 121 ? 16.671 -2.548 6.004 1.00 82.94 121 VAL A CA 1
ATOM 844 C C . VAL A 1 121 ? 15.825 -1.613 6.865 1.00 82.94 121 VAL A C 1
ATOM 846 O O . VAL A 1 121 ? 14.592 -1.651 6.809 1.00 82.94 121 VAL A O 1
ATOM 849 N N . ASP A 1 122 ? 16.475 -0.732 7.633 1.00 82.06 122 ASP A N 1
ATOM 850 C CA . ASP A 1 122 ? 15.786 0.383 8.287 1.00 82.06 122 ASP A CA 1
ATOM 851 C C . ASP A 1 122 ? 15.480 1.481 7.264 1.00 82.06 122 ASP A C 1
ATOM 853 O O . ASP A 1 122 ? 16.260 2.410 7.040 1.00 82.06 122 ASP A O 1
ATOM 857 N N . THR A 1 123 ? 14.305 1.380 6.651 1.00 75.75 123 THR A N 1
ATOM 858 C CA . THR A 1 123 ? 13.840 2.323 5.632 1.00 75.75 123 THR A CA 1
ATOM 859 C C . THR A 1 123 ? 13.693 3.756 6.146 1.00 75.75 123 THR A C 1
ATOM 861 O O . THR A 1 123 ? 13.676 4.675 5.336 1.00 75.75 123 THR A O 1
ATOM 864 N N . LEU A 1 124 ? 13.554 3.969 7.463 1.00 75.25 124 LEU A N 1
ATOM 865 C CA . LEU A 1 124 ? 13.417 5.313 8.042 1.00 75.25 124 LEU A CA 1
ATOM 866 C C . LEU A 1 124 ? 14.762 6.031 8.179 1.00 75.25 124 LEU A C 1
ATOM 868 O O . LEU A 1 124 ? 14.786 7.256 8.250 1.00 75.25 124 LEU A O 1
ATOM 872 N N . SER A 1 125 ? 15.862 5.276 8.207 1.00 80.94 125 SER A N 1
ATOM 873 C CA . SER A 1 125 ? 17.221 5.824 8.233 1.00 80.94 125 SER A CA 1
ATOM 874 C C . SER A 1 125 ? 17.724 6.257 6.851 1.00 80.94 125 SER A C 1
ATOM 876 O O . SER A 1 125 ? 18.728 6.962 6.753 1.00 80.94 125 SER A O 1
ATOM 878 N N . LEU A 1 126 ? 17.034 5.846 5.780 1.00 82.06 126 LEU A N 1
ATOM 879 C CA . LEU A 1 126 ? 17.407 6.203 4.417 1.00 82.06 126 LEU A CA 1
ATOM 880 C C . LEU A 1 126 ? 17.165 7.701 4.164 1.00 82.06 126 LEU A C 1
ATOM 882 O O . LEU A 1 126 ? 16.149 8.245 4.605 1.00 82.06 126 LEU A O 1
ATOM 886 N N . PRO A 1 127 ? 18.066 8.376 3.429 1.00 78.69 127 PRO A N 1
ATOM 887 C CA . PRO A 1 127 ? 17.920 9.792 3.131 1.00 78.69 127 PRO A CA 1
ATOM 888 C C . PRO A 1 127 ? 16.652 10.040 2.311 1.00 78.69 127 PRO A C 1
ATOM 890 O O . PRO A 1 127 ? 16.436 9.441 1.256 1.00 78.69 127 PRO A O 1
ATOM 893 N N . VAL A 1 128 ? 15.818 10.958 2.796 1.00 73.62 128 VAL A N 1
ATOM 894 C CA . VAL A 1 128 ? 14.680 11.479 2.039 1.00 73.62 128 VAL A CA 1
ATOM 895 C C . VAL A 1 128 ? 15.208 12.593 1.143 1.00 73.62 128 VAL A C 1
ATOM 897 O O . VAL A 1 128 ? 15.747 13.573 1.646 1.00 73.62 128 VAL A O 1
ATOM 900 N N . ARG A 1 129 ? 15.067 12.440 -0.176 1.00 71.75 129 ARG A N 1
ATOM 901 C CA . ARG A 1 129 ? 15.294 13.541 -1.119 1.00 71.75 129 ARG A CA 1
ATOM 902 C C . ARG A 1 129 ? 14.152 14.542 -0.994 1.00 71.75 129 ARG A C 1
ATOM 904 O O . ARG A 1 129 ? 12.989 14.138 -1.096 1.00 71.75 129 ARG A O 1
ATOM 911 N N . ASP A 1 130 ? 14.484 15.809 -0.779 1.00 72.19 130 ASP A N 1
ATOM 912 C CA . ASP A 1 130 ? 13.502 16.880 -0.866 1.00 72.19 130 ASP A CA 1
ATOM 913 C C . ASP A 1 130 ? 13.060 17.023 -2.335 1.00 72.19 130 ASP A C 1
ATOM 915 O O . ASP A 1 130 ? 13.912 17.012 -3.228 1.00 72.19 130 ASP A O 1
ATOM 919 N N . PRO A 1 131 ? 11.753 17.107 -2.634 1.00 69.38 131 PRO A N 1
ATOM 920 C CA . PRO A 1 131 ? 11.287 17.462 -3.970 1.00 69.38 131 PRO A CA 1
ATOM 921 C C . PRO A 1 131 ? 11.895 18.764 -4.511 1.00 69.38 131 PRO A C 1
ATOM 923 O O . PRO A 1 131 ? 12.032 18.889 -5.725 1.00 69.38 131 PRO A O 1
ATOM 926 N N . GLU A 1 132 ? 12.263 19.710 -3.642 1.00 72.19 132 GLU A N 1
ATOM 927 C CA . GLU A 1 132 ? 12.944 20.954 -4.029 1.00 72.19 132 GLU A CA 1
ATOM 928 C C . GLU A 1 132 ? 14.393 20.717 -4.489 1.00 72.19 132 GLU A C 1
ATOM 930 O O . GLU A 1 132 ? 14.911 21.478 -5.305 1.00 72.19 132 GLU A O 1
ATOM 935 N N . ASP A 1 133 ? 15.006 19.614 -4.050 1.00 74.81 133 ASP A N 1
ATOM 936 C CA . ASP A 1 133 ? 16.341 19.168 -4.465 1.00 74.81 133 ASP A CA 1
ATOM 937 C C . ASP A 1 133 ? 16.300 18.242 -5.696 1.00 74.81 133 ASP A C 1
ATOM 939 O O . ASP A 1 133 ? 17.333 17.707 -6.118 1.00 74.81 133 ASP A O 1
ATOM 943 N N . ALA A 1 134 ? 15.115 17.987 -6.263 1.00 73.62 134 ALA A N 1
ATOM 944 C CA . ALA A 1 134 ? 14.981 17.124 -7.427 1.00 73.62 134 ALA A CA 1
ATOM 945 C C . ALA A 1 134 ? 15.594 17.799 -8.662 1.00 73.62 134 ALA A C 1
ATOM 947 O O . ALA A 1 134 ? 15.084 18.799 -9.167 1.00 73.62 134 ALA A O 1
ATOM 948 N N . ASP A 1 135 ? 16.667 17.208 -9.189 1.00 83.31 135 ASP A N 1
ATOM 949 C CA . ASP A 1 135 ? 17.248 17.629 -10.460 1.00 83.31 135 ASP A CA 1
ATOM 950 C C . ASP A 1 135 ? 16.208 17.430 -11.578 1.00 83.31 135 ASP A C 1
ATOM 952 O O . ASP A 1 135 ? 15.537 16.395 -11.666 1.00 83.31 135 ASP A O 1
ATOM 956 N N . GLU A 1 136 ? 16.090 18.394 -12.491 1.00 87.31 136 GLU A N 1
ATOM 957 C CA . GLU A 1 136 ? 15.284 18.232 -13.699 1.00 87.31 136 GLU A CA 1
ATOM 958 C C . GLU A 1 136 ? 15.644 16.949 -14.469 1.00 87.31 136 GLU A C 1
ATOM 960 O O . GLU A 1 136 ? 14.801 16.365 -15.157 1.00 87.31 136 GLU A O 1
ATOM 965 N N . ALA A 1 137 ? 16.901 16.499 -14.390 1.00 88.38 137 ALA A N 1
ATOM 966 C CA . ALA A 1 137 ? 17.334 15.233 -14.965 1.00 88.38 137 ALA A CA 1
ATOM 967 C C . ALA A 1 137 ? 16.596 14.026 -14.362 1.00 88.38 137 ALA A C 1
ATOM 969 O O . ALA A 1 137 ? 16.173 13.151 -15.130 1.00 88.38 137 ALA A O 1
ATOM 970 N N . ASP A 1 138 ? 16.383 14.011 -13.042 1.00 87.19 138 ASP A N 1
ATOM 971 C CA . ASP A 1 138 ? 15.644 12.965 -12.327 1.00 87.19 138 ASP A CA 1
ATOM 972 C C . ASP A 1 138 ? 14.167 12.980 -12.732 1.00 87.19 138 ASP A C 1
ATOM 974 O O . ASP A 1 138 ? 13.603 11.940 -13.081 1.00 87.19 138 ASP A O 1
ATOM 978 N N . VAL A 1 139 ? 13.556 14.168 -12.807 1.00 88.88 139 VAL A N 1
ATOM 979 C CA . VAL A 1 139 ? 12.166 14.324 -13.273 1.00 88.88 139 VAL A CA 1
ATOM 980 C C . VAL A 1 139 ? 12.011 13.806 -14.705 1.00 88.88 139 VAL A C 1
ATOM 982 O O . VAL A 1 139 ? 11.117 13.007 -14.997 1.00 88.88 139 VAL A O 1
ATOM 985 N N . ARG A 1 140 ? 12.923 14.189 -15.610 1.00 92.56 140 ARG A N 1
ATOM 986 C CA . ARG A 1 140 ? 12.929 13.694 -16.996 1.00 92.56 140 ARG A CA 1
ATOM 987 C C . ARG A 1 140 ? 13.128 12.178 -17.064 1.00 92.56 140 ARG A C 1
ATOM 989 O O . ARG A 1 140 ? 12.559 11.538 -17.947 1.00 92.56 140 ARG A O 1
ATOM 996 N N . ALA A 1 141 ? 13.940 11.593 -16.182 1.00 92.50 141 ALA A N 1
ATOM 997 C CA . ALA A 1 141 ? 14.115 10.145 -16.104 1.00 92.50 141 ALA A CA 1
ATOM 998 C C . ALA A 1 141 ? 12.830 9.445 -15.643 1.00 92.50 141 ALA A C 1
ATOM 1000 O O . ALA A 1 141 ? 12.401 8.494 -16.298 1.00 92.50 141 ALA A O 1
ATOM 1001 N N . GLY A 1 142 ? 12.176 9.962 -14.601 1.00 91.94 142 GLY A N 1
ATOM 1002 C CA . GLY A 1 142 ? 10.893 9.459 -14.112 1.00 91.94 142 GLY A CA 1
ATOM 1003 C C . GLY A 1 142 ? 9.800 9.485 -15.183 1.00 91.94 142 GLY A C 1
ATOM 1004 O O . GLY A 1 142 ? 9.128 8.478 -15.401 1.00 91.94 142 GLY A O 1
ATOM 1005 N N . GLU A 1 143 ? 9.668 10.585 -15.929 1.00 94.50 143 GLU A N 1
ATOM 1006 C CA . GLU A 1 143 ? 8.688 10.682 -17.022 1.00 94.50 143 GLU A CA 1
ATOM 1007 C C . GLU A 1 143 ? 8.987 9.709 -18.175 1.00 94.50 143 GLU A C 1
ATOM 1009 O O . GLU A 1 143 ? 8.066 9.106 -18.735 1.00 94.50 143 GLU A O 1
ATOM 1014 N N . ARG A 1 144 ? 10.269 9.469 -18.497 1.00 96.31 144 ARG A N 1
ATOM 1015 C CA . ARG A 1 144 ? 10.653 8.428 -19.468 1.00 96.31 144 ARG A CA 1
ATOM 1016 C C . ARG A 1 144 ? 10.259 7.031 -18.987 1.00 96.31 144 ARG A C 1
ATOM 1018 O O . ARG A 1 144 ? 9.652 6.286 -19.755 1.00 96.31 144 ARG A O 1
ATOM 1025 N N . LEU A 1 145 ? 10.565 6.683 -17.734 1.00 96.12 145 LEU A N 1
ATOM 1026 C CA . LEU A 1 145 ? 10.192 5.390 -17.145 1.00 96.12 145 LEU A CA 1
ATOM 1027 C C . LEU A 1 145 ? 8.672 5.209 -17.131 1.00 96.12 145 LEU A C 1
ATOM 1029 O O . LEU A 1 145 ? 8.169 4.174 -17.559 1.00 96.12 145 LEU A O 1
ATOM 1033 N N . ARG A 1 146 ? 7.929 6.251 -16.746 1.00 96.00 146 ARG A N 1
ATOM 1034 C CA . ARG A 1 146 ? 6.462 6.269 -16.767 1.00 96.00 146 ARG A CA 1
ATOM 1035 C C . ARG A 1 146 ? 5.901 6.040 -18.173 1.00 96.00 146 ARG A C 1
ATOM 1037 O O . ARG A 1 146 ? 4.962 5.264 -18.335 1.00 96.00 146 ARG A O 1
ATOM 1044 N N . ALA A 1 147 ? 6.467 6.675 -19.201 1.00 97.06 147 ALA A N 1
ATOM 1045 C CA . ALA A 1 147 ? 6.046 6.474 -20.590 1.00 97.06 147 ALA A CA 1
ATOM 1046 C C . ALA A 1 147 ? 6.301 5.038 -21.084 1.00 97.06 147 ALA A C 1
ATOM 1048 O O . ALA A 1 147 ? 5.435 4.439 -21.727 1.00 97.06 147 ALA A O 1
ATOM 1049 N N . LEU A 1 148 ? 7.461 4.465 -20.755 1.00 97.38 148 LEU A N 1
ATOM 1050 C CA . LEU A 1 148 ? 7.792 3.080 -21.093 1.00 97.38 148 LEU A CA 1
ATOM 1051 C C . LEU A 1 148 ? 6.906 2.082 -20.336 1.00 97.38 148 LEU A C 1
ATOM 1053 O O . LEU A 1 148 ? 6.421 1.129 -20.943 1.00 97.38 148 LEU A O 1
ATOM 1057 N N . LEU A 1 149 ? 6.621 2.338 -19.056 1.00 96.62 149 LEU A N 1
ATOM 1058 C CA . LEU A 1 149 ? 5.727 1.526 -18.233 1.00 96.62 149 LEU A CA 1
ATOM 1059 C C . LEU A 1 149 ? 4.301 1.498 -18.798 1.00 96.62 149 LEU A C 1
ATOM 1061 O O . LEU A 1 149 ? 3.723 0.424 -18.952 1.00 96.62 149 LEU A O 1
ATOM 1065 N N . ARG A 1 150 ? 3.753 2.658 -19.192 1.00 96.88 150 ARG A N 1
ATOM 1066 C CA . ARG A 1 150 ? 2.456 2.731 -19.892 1.00 96.88 150 ARG A CA 1
ATOM 1067 C C . ARG A 1 150 ? 2.444 1.872 -21.147 1.00 96.88 150 ARG A C 1
ATOM 1069 O O . ARG A 1 150 ? 1.495 1.126 -21.369 1.00 96.88 150 ARG A O 1
ATOM 1076 N N . ARG A 1 151 ? 3.494 1.977 -21.967 1.00 97.25 151 ARG A N 1
ATOM 1077 C CA . ARG A 1 151 ? 3.616 1.187 -23.195 1.00 97.25 151 ARG A CA 1
ATOM 1078 C C . ARG A 1 151 ? 3.648 -0.305 -22.876 1.00 97.25 151 ARG A C 1
ATOM 1080 O O . ARG A 1 151 ? 2.891 -1.043 -23.490 1.00 97.25 151 ARG A O 1
ATOM 1087 N N . ALA A 1 152 ? 4.458 -0.724 -21.904 1.00 97.19 152 ALA A N 1
ATOM 1088 C CA . ALA A 1 152 ? 4.564 -2.121 -21.489 1.00 97.19 152 ALA A CA 1
ATOM 1089 C C . ALA A 1 152 ? 3.209 -2.702 -21.069 1.00 97.19 152 ALA A C 1
ATOM 1091 O O . ALA A 1 152 ? 2.835 -3.785 -21.514 1.00 97.19 152 ALA A O 1
ATOM 1092 N N . VAL A 1 153 ? 2.452 -1.956 -20.259 1.00 96.75 153 VAL A N 1
ATOM 1093 C CA . VAL A 1 153 ? 1.110 -2.350 -19.813 1.00 96.75 153 VAL A CA 1
ATOM 1094 C C . VAL A 1 153 ? 0.131 -2.403 -20.989 1.00 96.75 153 VAL A C 1
ATOM 1096 O O . VAL A 1 153 ? -0.570 -3.397 -21.153 1.00 96.75 153 VAL A O 1
ATOM 1099 N N . ALA A 1 154 ? 0.111 -1.376 -21.842 1.00 96.31 154 ALA A N 1
ATOM 1100 C CA . ALA A 1 154 ? -0.809 -1.296 -22.976 1.00 96.31 154 ALA A CA 1
ATOM 1101 C C . ALA A 1 154 ? -0.579 -2.395 -24.027 1.00 96.31 154 ALA A C 1
ATOM 1103 O O . ALA A 1 154 ? -1.536 -2.856 -24.646 1.00 96.31 154 ALA A O 1
ATOM 1104 N N . THR A 1 155 ? 0.671 -2.818 -24.237 1.00 96.56 155 THR A N 1
ATOM 1105 C CA . THR A 1 155 ? 1.023 -3.848 -25.228 1.00 96.56 155 THR A CA 1
ATOM 1106 C C . THR A 1 155 ? 1.200 -5.241 -24.630 1.00 96.56 155 THR A C 1
ATOM 1108 O O . THR A 1 155 ? 1.537 -6.165 -25.366 1.00 96.56 155 THR A O 1
ATOM 1111 N N . GLY A 1 156 ? 1.018 -5.410 -23.317 1.00 96.38 156 GLY A N 1
ATOM 1112 C CA . GLY A 1 156 ? 1.265 -6.682 -22.637 1.00 96.38 156 GLY A CA 1
ATOM 1113 C C . GLY A 1 156 ? 2.728 -7.152 -22.713 1.00 96.38 156 GLY A C 1
ATOM 1114 O O . GLY A 1 156 ? 2.991 -8.352 -22.712 1.00 96.38 156 GLY A O 1
ATOM 1115 N N . ASP A 1 157 ? 3.686 -6.226 -22.804 1.00 97.06 157 ASP A N 1
ATOM 1116 C CA . ASP A 1 157 ? 5.106 -6.534 -23.005 1.00 97.06 157 ASP A CA 1
ATOM 1117 C C . ASP A 1 157 ? 5.828 -6.717 -21.660 1.00 97.06 157 ASP A C 1
ATOM 1119 O O . ASP A 1 157 ? 6.301 -5.760 -21.041 1.00 97.06 157 ASP A O 1
ATOM 1123 N N . ALA A 1 158 ? 5.925 -7.970 -21.208 1.00 96.50 158 ALA A N 1
ATOM 1124 C CA . ALA A 1 158 ? 6.616 -8.330 -19.969 1.00 96.50 158 ALA A CA 1
ATOM 1125 C C . ALA A 1 158 ? 8.120 -7.994 -19.994 1.00 96.50 158 ALA A C 1
ATOM 1127 O O . ALA A 1 158 ? 8.698 -7.674 -18.955 1.00 96.50 158 ALA A O 1
ATOM 1128 N N . ARG A 1 159 ? 8.762 -8.024 -21.172 1.00 96.31 159 ARG A N 1
ATOM 1129 C CA . ARG A 1 159 ? 10.185 -7.686 -21.310 1.00 96.31 159 ARG A CA 1
ATOM 1130 C C . ARG A 1 159 ? 10.393 -6.187 -21.125 1.00 96.31 159 ARG A C 1
ATOM 1132 O O . ARG A 1 159 ? 11.320 -5.790 -20.424 1.00 96.31 159 ARG A O 1
ATOM 1139 N N . LEU A 1 160 ? 9.544 -5.359 -21.736 1.00 97.12 160 LEU A N 1
ATOM 1140 C CA . LEU A 1 160 ? 9.600 -3.912 -21.547 1.00 97.12 160 LEU A CA 1
ATOM 1141 C C . LEU A 1 160 ? 9.258 -3.522 -20.107 1.00 97.12 160 LEU A C 1
ATOM 1143 O O . LEU A 1 160 ? 9.911 -2.637 -19.563 1.00 97.12 160 LEU A O 1
ATOM 1147 N N . LEU A 1 161 ? 8.296 -4.208 -19.480 1.00 96.44 161 LEU A N 1
ATOM 1148 C CA . LEU A 1 161 ? 7.987 -4.017 -18.063 1.00 96.44 161 LEU A CA 1
ATOM 1149 C C . LEU A 1 161 ? 9.211 -4.303 -17.178 1.00 96.44 161 LEU A C 1
ATOM 1151 O O . LEU A 1 161 ? 9.528 -3.504 -16.307 1.00 96.44 161 LEU A O 1
ATOM 1155 N N . GLY A 1 162 ? 9.927 -5.403 -17.427 1.00 94.62 162 GLY A N 1
ATOM 1156 C CA . GLY A 1 162 ? 11.149 -5.730 -16.686 1.00 94.62 162 GLY A CA 1
ATOM 1157 C C . GLY A 1 162 ? 12.303 -4.748 -16.922 1.00 94.62 162 GLY A C 1
ATOM 1158 O O . GLY A 1 162 ? 13.143 -4.581 -16.050 1.00 94.62 162 GLY A O 1
ATOM 1159 N N . ALA A 1 163 ? 12.344 -4.068 -18.071 1.00 94.38 163 ALA A N 1
ATOM 1160 C CA . ALA A 1 163 ? 13.379 -3.078 -18.382 1.00 94.38 163 ALA A CA 1
ATOM 1161 C C . ALA A 1 163 ? 13.189 -1.725 -17.666 1.00 94.38 163 ALA A C 1
ATOM 1163 O O . ALA A 1 163 ? 14.079 -0.878 -17.738 1.00 94.38 163 ALA A O 1
ATOM 1164 N N . VAL A 1 164 ? 12.036 -1.504 -17.025 1.00 93.81 164 VAL A N 1
ATOM 1165 C CA . VAL A 1 164 ? 11.721 -0.283 -16.260 1.00 93.81 164 VAL A CA 1
ATOM 1166 C C . VAL A 1 164 ? 11.549 -0.538 -14.759 1.00 93.81 164 VAL A C 1
ATOM 1168 O O . VAL A 1 164 ? 11.157 0.386 -14.046 1.00 93.81 164 VAL A O 1
ATOM 1171 N N . ALA A 1 165 ? 11.779 -1.776 -14.312 1.00 81.25 165 ALA A N 1
ATOM 1172 C CA . ALA A 1 165 ? 11.625 -2.225 -12.928 1.00 81.25 165 ALA A CA 1
ATOM 1173 C C . ALA A 1 165 ? 12.898 -2.023 -12.094 1.00 81.25 165 ALA A C 1
ATOM 1175 O O . ALA A 1 165 ? 14.004 -2.018 -12.684 1.00 81.25 165 ALA A O 1
#

pLDDT: mean 90.96, std 7.37, range [66.69, 98.25]

Solvent-accessible surface area (backbone atoms only — not comparable to full-atom values): 9804 Å² total; per-residue (Å²): 120,65,40,36,56,43,18,36,55,53,30,33,56,54,43,18,65,75,69,74,46,78,75,70,88,85,86,87,87,87,83,83,84,66,60,70,44,70,83,72,50,36,69,43,48,49,25,51,52,33,34,49,52,46,21,48,78,68,76,43,81,77,53,49,60,57,48,30,42,49,37,13,74,30,58,58,47,34,69,75,81,70,53,91,79,48,44,62,46,65,40,34,67,71,27,45,78,78,41,74,53,45,86,46,69,40,86,78,85,87,84,86,78,73,59,81,89,55,64,57,52,67,72,84,78,52,87,79,80,53,78,88,72,56,49,68,67,55,55,55,48,51,54,50,42,51,54,47,44,36,48,14,34,71,69,49,34,50,68,53,39,59,73,67,106

Mean predicted aligned error: 4.99 Å